Protein AF-A0A916KNP4-F1 (afdb_monomer)

Organism: Geobacillus stearothermophilus (NCBI:txid1422)

Sequence (130 aa):
MLIYKNTSLKFKTLIHEYAHAQLHHKDSDMQNLPRGHKEAQAEAVAFIVSKYYGLDTEPYSAGYIATWAKDIQLAKQAMKEIQHVAQGIIQEIDELMKERIKELRQIHESSKDQDKNNKNEKDKEMQLQR

Radius of gyration: 24.16 Å; Cα contacts (8 Å, |Δi|>4): 75; chains: 1; bounding box: 47×32×82 Å

Foldseek 3Di:
DVVLLVVLVVQLVVQLVVQLCVQQPPPHPCVPPDPLLSSLLSNLLSVLLCVVVVSDDDDDDCSSLVVCVVPPVVSVVSVVSSVVSSVVVNVVVVVVVVVVVVVVVVVVVVVVVVVVVVVVVVVVVVVVVD

Secondary structure (DSSP, 8-state):
-HHHHHHHHHHHHHHHHHHHHHHSSTT-TTTTS-HHHHHHHHHHHHHHHHHHTT---S---THHHHHHTT-HHHHHHHHHHHHHHHHHHHHHHHHHHHHHHHHHHHHHHHHHHHHHHHHHHHHHHHHHT-

Structure (mmCIF, N/CA/C/O backbone):
data_AF-A0A916KNP4-F1
#
_entry.id   AF-A0A916KNP4-F1
#
loop_
_atom_site.group_PDB
_atom_site.id
_atom_site.type_symbol
_atom_site.label_atom_id
_atom_site.label_alt_id
_atom_site.label_comp_id
_atom_site.label_asym_id
_atom_site.label_entity_id
_atom_site.label_seq_id
_atom_site.pdbx_PDB_ins_code
_atom_site.Cartn_x
_atom_site.Cartn_y
_atom_site.Cartn_z
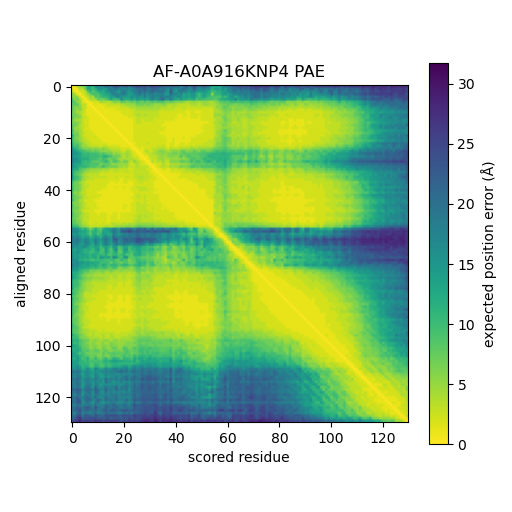_atom_site.occupancy
_atom_site.B_iso_or_equiv
_atom_site.auth_seq_id
_atom_site.auth_comp_id
_atom_site.auth_asym_id
_atom_site.auth_atom_id
_atom_site.pdbx_PDB_model_num
ATOM 1 N N . MET A 1 1 ? -11.068 21.448 9.047 1.00 53.12 1 MET A N 1
ATOM 2 C CA . MET A 1 1 ? -10.627 21.163 7.659 1.00 53.12 1 MET A CA 1
ATOM 3 C C . MET A 1 1 ? -9.107 21.029 7.503 1.00 53.12 1 MET A C 1
ATOM 5 O O . MET A 1 1 ? -8.687 20.095 6.838 1.00 53.12 1 MET A O 1
ATOM 9 N N . LEU A 1 2 ? -8.273 21.882 8.120 1.00 55.06 2 LEU A N 1
ATOM 10 C CA . LEU A 1 2 ? -6.800 21.807 7.989 1.00 55.06 2 LEU A CA 1
ATOM 11 C C . LEU A 1 2 ? -6.161 20.535 8.586 1.00 55.06 2 LEU A C 1
ATOM 13 O O . LEU A 1 2 ? -5.229 19.995 8.000 1.00 55.06 2 LEU A O 1
ATOM 17 N N . ILE A 1 3 ? -6.691 20.021 9.703 1.00 60.88 3 ILE A N 1
ATOM 18 C CA . ILE A 1 3 ? -6.182 18.794 10.350 1.00 60.88 3 ILE A CA 1
ATOM 19 C C . ILE A 1 3 ? -6.341 17.575 9.427 1.00 60.88 3 ILE A C 1
ATOM 21 O O . ILE A 1 3 ? -5.403 16.804 9.265 1.00 60.88 3 ILE A O 1
ATOM 25 N N . TYR A 1 4 ? -7.493 17.445 8.758 1.00 59.38 4 TYR A N 1
ATOM 26 C CA . TYR A 1 4 ? -7.790 16.309 7.875 1.00 59.38 4 TYR A CA 1
ATOM 27 C C . TYR A 1 4 ? -6.848 16.260 6.664 1.00 59.38 4 TYR A C 1
ATOM 29 O O . TYR A 1 4 ? -6.301 15.207 6.360 1.00 59.38 4 TYR A O 1
ATOM 37 N N . LYS A 1 5 ? -6.560 17.417 6.044 1.00 63.41 5 LYS A N 1
ATOM 38 C CA . LYS A 1 5 ? -5.591 17.512 4.937 1.00 63.41 5 LYS A CA 1
ATOM 39 C C . LYS A 1 5 ? -4.179 17.079 5.348 1.00 63.41 5 LYS A C 1
ATOM 41 O O . LYS A 1 5 ? -3.486 16.433 4.569 1.00 63.41 5 LYS A O 1
ATOM 46 N N . ASN A 1 6 ? -3.749 17.414 6.567 1.00 73.25 6 ASN A N 1
ATOM 47 C CA . ASN A 1 6 ? -2.430 17.021 7.066 1.00 73.25 6 ASN A CA 1
ATOM 48 C C . ASN A 1 6 ? -2.351 15.513 7.361 1.00 73.25 6 ASN A C 1
ATOM 50 O O . ASN A 1 6 ? -1.337 14.886 7.062 1.00 73.25 6 ASN A O 1
ATOM 54 N N . THR A 1 7 ? -3.422 14.927 7.902 1.00 81.06 7 THR A N 1
ATOM 55 C CA . THR A 1 7 ? -3.502 13.483 8.161 1.00 81.06 7 THR A CA 1
ATOM 56 C C . THR A 1 7 ? -3.521 12.672 6.868 1.00 81.06 7 THR A C 1
ATOM 58 O O . THR A 1 7 ? -2.757 11.718 6.759 1.00 81.06 7 THR A O 1
ATOM 61 N N . SER A 1 8 ? -4.312 13.078 5.869 1.00 82.94 8 SER A N 1
ATOM 62 C CA . SER A 1 8 ? -4.337 12.424 4.553 1.00 82.94 8 SER A CA 1
ATOM 63 C C . SER A 1 8 ? -2.962 12.418 3.888 1.00 82.94 8 SER A C 1
ATOM 65 O O . SER A 1 8 ? -2.530 11.389 3.375 1.00 82.94 8 SER A O 1
ATOM 67 N N . LEU A 1 9 ? -2.234 13.540 3.957 1.00 84.50 9 LEU A N 1
ATOM 68 C CA . LEU A 1 9 ? -0.883 13.627 3.404 1.00 84.50 9 LEU A CA 1
ATOM 69 C C . LEU A 1 9 ? 0.087 12.678 4.120 1.00 84.50 9 LEU A C 1
ATOM 71 O O . LEU A 1 9 ? 0.810 11.937 3.465 1.00 84.50 9 LEU A O 1
ATOM 75 N N . LYS A 1 10 ? 0.069 12.659 5.459 1.00 90.00 10 LYS A N 1
ATOM 76 C CA . LYS A 1 10 ? 0.904 11.750 6.261 1.00 90.00 10 LYS A CA 1
ATOM 77 C C . LYS A 1 10 ? 0.607 10.283 5.967 1.00 90.00 10 LYS A C 1
ATOM 79 O O . LYS A 1 10 ? 1.539 9.496 5.843 1.00 90.00 10 LYS A O 1
ATOM 84 N N . PHE A 1 11 ? -0.670 9.927 5.840 1.00 91.44 11 PHE A N 1
ATOM 85 C CA . PHE A 1 11 ? -1.083 8.572 5.490 1.00 91.44 11 PHE A CA 1
ATOM 86 C C . PHE A 1 11 ? -0.580 8.190 4.097 1.00 91.44 11 PHE A C 1
ATOM 88 O O . PHE A 1 11 ? 0.079 7.165 3.954 1.00 91.44 11 PHE A O 1
ATOM 95 N N . LYS A 1 12 ? -0.796 9.049 3.091 1.00 90.12 12 LYS A N 1
ATOM 96 C CA . LYS A 1 12 ? -0.295 8.827 1.728 1.00 90.12 12 LYS A CA 1
ATOM 97 C C . LYS A 1 12 ? 1.224 8.633 1.713 1.00 90.12 12 LYS A C 1
ATOM 99 O O . LYS A 1 12 ? 1.693 7.688 1.089 1.00 90.12 12 LYS A O 1
ATOM 104 N N . THR A 1 13 ? 1.985 9.477 2.416 1.00 93.00 13 THR A N 1
ATOM 105 C CA . THR A 1 13 ? 3.447 9.333 2.524 1.00 93.00 13 THR A CA 1
ATOM 106 C C . THR A 1 13 ? 3.837 8.009 3.176 1.00 93.00 13 THR A C 1
ATOM 108 O O . THR A 1 13 ? 4.691 7.308 2.651 1.00 93.00 13 THR A O 1
ATOM 111 N N . LEU A 1 14 ? 3.194 7.623 4.280 1.00 95.69 14 LEU A N 1
ATOM 112 C CA . LEU A 1 14 ? 3.508 6.364 4.956 1.00 95.69 14 LEU A CA 1
ATOM 113 C C . LEU A 1 14 ? 3.241 5.152 4.056 1.00 95.69 14 LEU A C 1
ATOM 115 O O . LEU A 1 14 ? 4.089 4.268 3.956 1.00 95.69 14 LEU A O 1
ATOM 119 N N . ILE A 1 15 ? 2.096 5.125 3.369 1.00 96.25 15 ILE A N 1
ATOM 120 C CA . ILE A 1 15 ? 1.782 4.034 2.442 1.00 96.25 15 ILE A CA 1
ATOM 121 C C . ILE A 1 15 ? 2.721 4.046 1.232 1.00 96.25 15 ILE A C 1
ATOM 123 O O . ILE A 1 15 ? 3.064 2.978 0.742 1.00 96.25 15 ILE A O 1
ATOM 127 N N . HIS A 1 16 ? 3.179 5.210 0.766 1.00 94.50 16 HIS A N 1
ATOM 128 C CA . HIS A 1 16 ? 4.162 5.301 -0.317 1.00 94.50 16 HIS A CA 1
ATOM 129 C C . HIS A 1 16 ? 5.490 4.630 0.063 1.00 94.50 16 HIS A C 1
ATOM 131 O O . HIS A 1 16 ? 5.975 3.769 -0.668 1.00 94.50 16 HIS A O 1
ATOM 137 N N . GLU A 1 17 ? 6.043 4.949 1.235 1.00 96.75 17 GLU A N 1
ATOM 138 C CA . GLU A 1 17 ? 7.281 4.313 1.707 1.00 9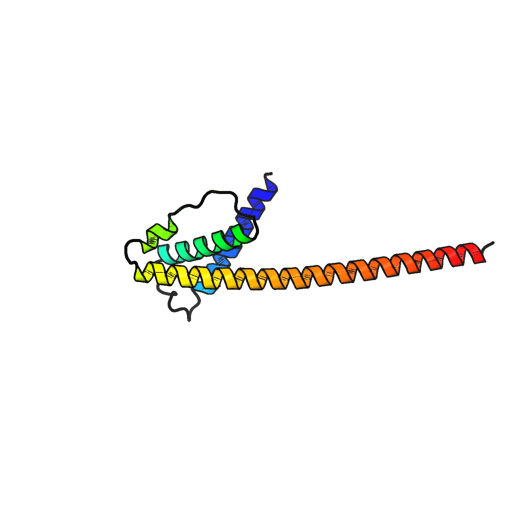6.75 17 GLU A CA 1
ATOM 139 C C . GLU A 1 17 ? 7.091 2.816 1.979 1.00 96.75 17 GLU A C 1
ATOM 141 O O . GLU A 1 17 ? 7.968 2.001 1.688 1.00 96.75 17 GLU A O 1
ATOM 146 N N . TYR A 1 18 ? 5.920 2.425 2.489 1.00 97.12 18 TYR A N 1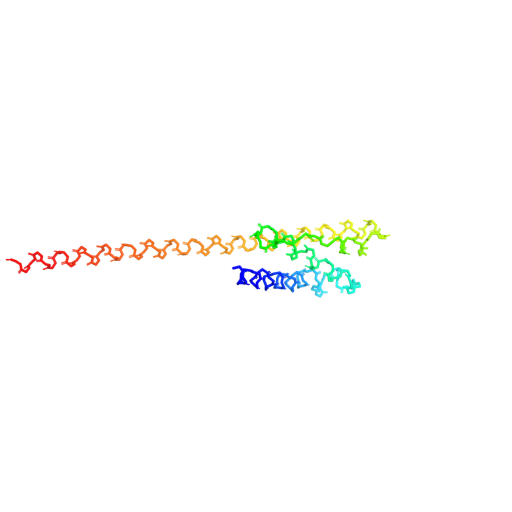
ATOM 147 C CA . TYR A 1 18 ? 5.613 1.014 2.689 1.00 97.12 18 TYR A CA 1
ATOM 148 C C . TYR A 1 18 ? 5.470 0.262 1.358 1.00 97.12 18 TYR A C 1
ATOM 150 O O . TYR A 1 18 ? 5.990 -0.842 1.211 1.00 97.12 18 TYR A O 1
ATOM 158 N N . ALA A 1 19 ? 4.857 0.880 0.349 1.00 95.19 19 ALA A N 1
ATOM 159 C CA . ALA A 1 19 ? 4.778 0.328 -0.996 1.00 95.19 19 ALA A CA 1
ATOM 160 C C . ALA A 1 19 ? 6.171 0.136 -1.611 1.00 95.19 19 ALA A C 1
ATOM 162 O O . ALA A 1 19 ? 6.410 -0.901 -2.223 1.00 95.19 19 ALA A O 1
ATOM 163 N N . HIS A 1 20 ? 7.112 1.066 -1.398 1.00 95.12 20 HIS A N 1
ATOM 164 C CA . HIS A 1 20 ? 8.511 0.875 -1.804 1.00 95.12 20 HIS A CA 1
ATOM 165 C C . HIS A 1 20 ? 9.133 -0.364 -1.159 1.00 95.12 20 HIS A C 1
ATOM 167 O O . HIS A 1 20 ? 9.794 -1.142 -1.847 1.00 95.12 20 HIS A O 1
ATOM 173 N N . ALA A 1 21 ? 8.899 -0.580 0.137 1.00 94.69 21 ALA A N 1
ATOM 174 C CA . ALA A 1 21 ? 9.396 -1.764 0.833 1.00 94.69 21 ALA A CA 1
ATOM 175 C C . ALA A 1 21 ? 8.796 -3.065 0.266 1.00 94.69 21 ALA A C 1
ATOM 177 O O . ALA A 1 21 ? 9.531 -4.030 0.059 1.00 94.69 21 ALA A O 1
ATOM 178 N N . GLN A 1 22 ? 7.496 -3.072 -0.042 1.00 94.31 22 GLN A N 1
ATOM 179 C CA . GLN A 1 22 ? 6.796 -4.245 -0.579 1.00 94.31 22 GLN A CA 1
ATOM 180 C C . GLN A 1 22 ? 7.144 -4.530 -2.051 1.00 94.31 22 GLN A C 1
ATOM 182 O O . GLN A 1 22 ? 7.250 -5.687 -2.440 1.00 94.31 22 GLN A O 1
ATOM 187 N N . LEU A 1 23 ? 7.333 -3.500 -2.881 1.00 92.56 23 LEU A N 1
ATOM 188 C CA . LEU A 1 23 ? 7.591 -3.651 -4.319 1.00 92.56 23 LEU A CA 1
ATOM 189 C C . LEU A 1 23 ? 9.074 -3.812 -4.657 1.00 92.56 23 LEU A C 1
ATOM 191 O O . LEU A 1 23 ? 9.406 -4.457 -5.647 1.00 92.56 23 LEU A O 1
ATOM 195 N N . HIS A 1 24 ? 9.980 -3.203 -3.890 1.00 91.94 24 HIS A N 1
ATOM 196 C CA . HIS A 1 24 ? 11.386 -3.032 -4.282 1.00 91.94 24 HIS A CA 1
ATOM 197 C C . HIS A 1 24 ? 12.380 -3.556 -3.240 1.00 91.94 24 HIS A C 1
ATOM 199 O O . HIS A 1 24 ? 13.514 -3.070 -3.158 1.00 91.94 24 HIS A O 1
ATOM 205 N N . HIS A 1 25 ? 11.979 -4.565 -2.462 1.00 88.00 25 HIS A N 1
ATOM 206 C CA . HIS A 1 25 ? 12.901 -5.320 -1.614 1.00 88.00 25 HIS A CA 1
ATOM 207 C C . HIS A 1 25 ? 14.003 -6.008 -2.444 1.00 88.00 25 HIS A C 1
ATOM 209 O O . HIS A 1 25 ? 13.925 -6.110 -3.668 1.00 88.00 25 HIS A O 1
ATOM 215 N N . LYS A 1 26 ? 15.062 -6.472 -1.770 1.00 83.38 26 LYS A N 1
ATOM 216 C CA . LYS A 1 26 ? 16.274 -7.014 -2.418 1.00 83.38 26 LYS A CA 1
ATOM 217 C C . LYS A 1 26 ? 16.011 -8.205 -3.342 1.00 83.38 26 LYS A C 1
ATOM 219 O O . LYS A 1 26 ? 16.697 -8.350 -4.340 1.00 83.38 26 LYS A O 1
ATOM 224 N N . ASP A 1 27 ? 15.024 -9.021 -3.002 1.00 82.88 27 ASP A N 1
ATOM 225 C CA . ASP A 1 27 ? 14.658 -10.217 -3.769 1.00 82.88 27 ASP A CA 1
ATOM 226 C C . ASP A 1 27 ? 13.537 -9.954 -4.788 1.00 82.88 27 A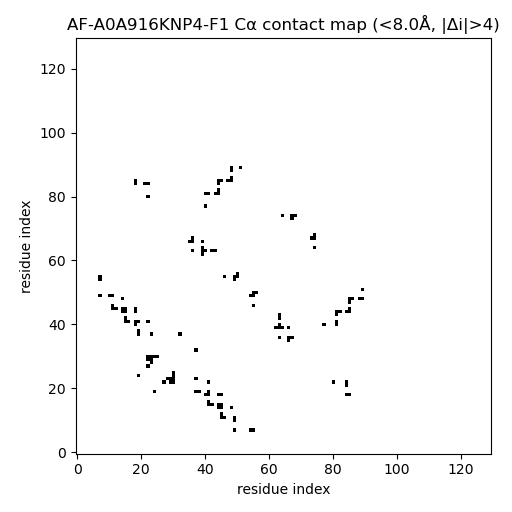SP A C 1
ATOM 228 O O . ASP A 1 27 ? 13.011 -10.890 -5.380 1.00 82.88 27 ASP A O 1
ATOM 232 N N . SER A 1 28 ? 13.127 -8.694 -4.965 1.00 80.12 28 SER A N 1
ATOM 233 C CA . SER A 1 28 ? 12.098 -8.334 -5.936 1.00 80.12 28 SER A CA 1
ATOM 234 C C . SER A 1 28 ? 12.690 -8.262 -7.338 1.00 80.12 28 SER A C 1
ATOM 236 O O . SER A 1 28 ? 13.667 -7.545 -7.577 1.00 80.12 28 SER A O 1
ATOM 238 N N . ASP A 1 29 ? 12.009 -8.881 -8.301 1.00 77.50 29 ASP A N 1
ATOM 239 C CA . ASP A 1 29 ? 12.298 -8.736 -9.734 1.00 77.50 29 ASP A CA 1
ATOM 240 C C . ASP A 1 29 ? 12.248 -7.262 -10.201 1.00 77.50 29 ASP A C 1
ATOM 242 O O . ASP A 1 29 ? 12.797 -6.896 -11.240 1.00 77.50 29 ASP A O 1
ATOM 246 N N . MET A 1 30 ? 11.632 -6.382 -9.405 1.00 72.25 30 MET A N 1
ATOM 247 C CA . MET A 1 30 ? 11.468 -4.952 -9.676 1.00 72.25 30 MET A CA 1
ATOM 248 C C . MET A 1 30 ? 12.531 -4.079 -8.999 1.00 72.25 30 MET A C 1
ATOM 250 O O . MET A 1 30 ? 12.480 -2.847 -9.092 1.00 72.25 30 MET A O 1
ATOM 254 N N . GLN A 1 31 ? 13.515 -4.670 -8.315 1.00 78.75 31 GLN A N 1
ATOM 255 C CA . GLN A 1 31 ? 14.550 -3.906 -7.618 1.00 78.75 31 GLN A CA 1
ATOM 256 C C . GLN A 1 31 ? 15.389 -3.047 -8.580 1.00 78.75 31 GLN A C 1
ATOM 258 O O . GLN A 1 31 ? 15.896 -2.003 -8.177 1.00 78.75 31 GLN A O 1
ATOM 263 N N . ASN A 1 32 ? 15.518 -3.421 -9.855 1.00 83.50 32 ASN A N 1
ATOM 264 C CA . ASN A 1 32 ? 16.393 -2.729 -10.812 1.00 83.50 32 ASN A CA 1
ATOM 265 C C . ASN A 1 32 ? 15.656 -1.810 -11.800 1.00 83.50 32 ASN A C 1
ATOM 267 O O . ASN A 1 32 ? 16.259 -1.323 -12.756 1.00 83.50 32 ASN A O 1
ATOM 271 N N . LEU A 1 33 ? 14.367 -1.532 -11.571 1.00 84.50 33 LEU A N 1
ATOM 272 C CA . LEU A 1 33 ? 13.622 -0.585 -12.400 1.00 84.50 33 LEU A CA 1
ATOM 273 C C . LEU A 1 33 ? 14.188 0.846 -12.292 1.00 84.50 33 LEU A C 1
ATOM 275 O O . LEU A 1 33 ? 14.700 1.235 -11.233 1.00 84.50 33 LEU A O 1
ATOM 279 N N . PRO A 1 34 ? 14.057 1.673 -13.350 1.00 88.25 34 PRO A N 1
ATOM 280 C CA . PRO A 1 34 ? 14.412 3.085 -13.280 1.00 88.25 34 PRO A CA 1
ATOM 281 C C . PRO A 1 34 ? 13.679 3.774 -12.131 1.00 88.25 34 PRO A C 1
ATOM 283 O O . PRO A 1 34 ? 12.502 3.504 -11.898 1.00 88.25 34 PRO A O 1
ATOM 286 N N . ARG A 1 35 ? 14.335 4.725 -11.454 1.00 88.00 35 ARG A N 1
ATOM 287 C CA . ARG A 1 35 ? 13.749 5.422 -10.296 1.00 88.00 35 ARG A CA 1
ATOM 288 C C . ARG A 1 35 ? 12.334 5.934 -10.573 1.00 88.00 35 ARG A C 1
ATOM 290 O O . ARG A 1 35 ? 11.441 5.660 -9.791 1.00 88.00 35 ARG A O 1
ATOM 297 N N . GLY A 1 36 ? 12.109 6.586 -11.715 1.00 86.69 36 GLY A N 1
ATOM 298 C CA . GLY A 1 36 ? 10.780 7.095 -12.074 1.00 86.69 36 GLY A CA 1
ATOM 299 C C . GLY A 1 36 ? 9.689 6.018 -12.140 1.00 86.69 36 GLY A C 1
ATOM 300 O O . GLY A 1 36 ? 8.547 6.308 -11.814 1.00 86.69 36 GLY A O 1
ATOM 301 N N . HIS A 1 37 ? 10.030 4.777 -12.507 1.00 87.19 37 HIS A N 1
ATOM 302 C CA . HIS A 1 37 ? 9.087 3.654 -12.480 1.00 87.19 37 HIS A CA 1
ATOM 303 C C . HIS A 1 37 ? 8.757 3.252 -11.045 1.00 87.19 37 HIS A C 1
ATOM 305 O O . HIS A 1 37 ? 7.587 3.093 -10.724 1.00 87.19 37 HIS A O 1
ATOM 311 N N . LYS A 1 38 ? 9.766 3.165 -10.176 1.00 90.62 38 LYS A N 1
ATOM 312 C CA . LYS A 1 38 ? 9.564 2.831 -8.762 1.00 90.62 38 LYS A CA 1
ATOM 313 C C . LYS A 1 38 ? 8.676 3.846 -8.047 1.00 90.62 38 LYS A C 1
ATOM 315 O O . LYS A 1 38 ? 7.679 3.475 -7.439 1.00 90.62 38 LYS A O 1
ATOM 320 N N . GLU A 1 39 ? 8.991 5.136 -8.191 1.00 90.88 39 GLU A N 1
ATOM 321 C CA . GLU A 1 39 ? 8.186 6.220 -7.605 1.00 90.88 39 GLU A CA 1
ATOM 322 C C . GLU A 1 39 ? 6.741 6.175 -8.132 1.00 90.88 39 GLU A C 1
ATOM 324 O O . GLU A 1 39 ? 5.793 6.319 -7.365 1.00 90.88 39 GLU A O 1
ATOM 329 N N . ALA A 1 40 ? 6.567 5.900 -9.431 1.00 90.31 40 ALA A N 1
ATOM 330 C CA . ALA A 1 40 ? 5.259 5.765 -10.065 1.00 90.31 40 ALA A CA 1
ATOM 331 C C . ALA A 1 40 ? 4.445 4.575 -9.519 1.00 90.31 40 ALA A C 1
ATOM 333 O O . ALA A 1 40 ? 3.243 4.722 -9.301 1.00 90.31 40 ALA A O 1
ATOM 334 N N . GLN A 1 41 ? 5.064 3.413 -9.270 1.00 91.56 41 GLN A N 1
ATOM 335 C CA . GLN A 1 41 ? 4.369 2.270 -8.660 1.00 91.56 41 GLN A CA 1
ATOM 336 C C . GLN A 1 41 ? 3.992 2.566 -7.206 1.00 91.56 41 GLN A C 1
ATOM 338 O O . GLN A 1 41 ? 2.834 2.382 -6.829 1.00 91.56 41 GLN A O 1
ATOM 343 N N . ALA A 1 42 ? 4.933 3.075 -6.407 1.00 92.94 42 ALA A N 1
ATOM 344 C CA . ALA A 1 42 ? 4.693 3.404 -5.005 1.00 92.94 42 ALA A CA 1
ATOM 345 C C . ALA A 1 42 ? 3.613 4.486 -4.837 1.00 92.94 42 ALA A C 1
ATOM 347 O O . ALA A 1 42 ? 2.727 4.366 -3.988 1.00 92.94 42 ALA A O 1
ATOM 348 N N . GLU A 1 43 ? 3.619 5.524 -5.680 1.00 91.56 43 GLU A N 1
ATOM 349 C CA . GLU A 1 43 ? 2.574 6.549 -5.676 1.00 91.56 43 GLU A CA 1
ATOM 350 C C . GLU A 1 43 ? 1.206 5.990 -6.093 1.00 91.56 43 GLU A C 1
ATO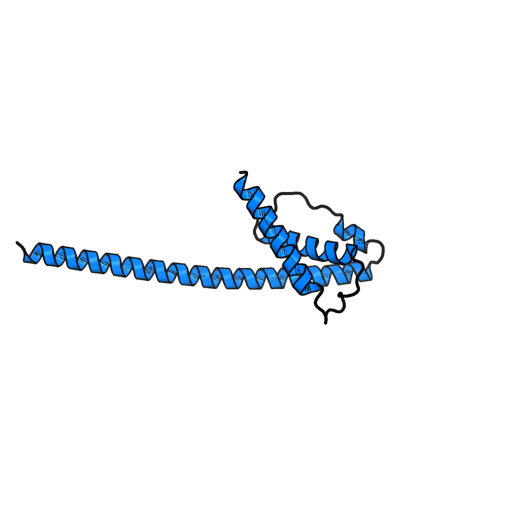M 352 O O . GLU A 1 43 ? 0.197 6.325 -5.466 1.00 91.56 43 GLU A O 1
ATOM 357 N N . ALA A 1 44 ? 1.156 5.099 -7.088 1.00 91.62 44 ALA A N 1
ATOM 358 C CA . ALA A 1 44 ? -0.086 4.455 -7.506 1.00 91.62 44 ALA A CA 1
ATOM 359 C C . ALA A 1 44 ? -0.683 3.566 -6.400 1.00 91.62 44 ALA A C 1
ATOM 361 O O . ALA A 1 44 ? -1.890 3.620 -6.157 1.00 91.62 44 ALA A O 1
ATOM 362 N N . VAL A 1 45 ? 0.148 2.795 -5.690 1.00 94.00 45 VAL A N 1
ATOM 363 C CA . VAL A 1 45 ? -0.289 2.008 -4.525 1.00 94.00 45 VAL A CA 1
ATOM 364 C C . VAL A 1 45 ? -0.831 2.930 -3.430 1.00 94.00 45 VAL A C 1
ATOM 366 O O . VAL A 1 45 ? -1.958 2.738 -2.972 1.00 94.00 45 VAL A O 1
ATOM 369 N N . ALA A 1 46 ? -0.083 3.973 -3.056 1.00 92.88 46 ALA A N 1
ATOM 370 C CA . ALA A 1 46 ? -0.504 4.926 -2.030 1.00 92.88 46 ALA A CA 1
ATOM 371 C C . ALA A 1 46 ? -1.836 5.607 -2.367 1.00 92.88 46 ALA A C 1
ATOM 373 O O . ALA A 1 46 ? -2.678 5.781 -1.483 1.00 92.88 46 ALA A O 1
ATOM 374 N N . PHE A 1 47 ? -2.056 5.942 -3.639 1.00 90.00 47 PHE A N 1
ATOM 375 C CA . PHE A 1 47 ? -3.325 6.474 -4.126 1.00 90.00 47 PHE A CA 1
ATOM 376 C C . PHE A 1 47 ? -4.477 5.478 -3.940 1.00 90.00 47 PHE A C 1
ATOM 378 O O . PHE A 1 47 ? -5.500 5.830 -3.355 1.00 90.00 47 PHE A O 1
ATOM 385 N N . ILE A 1 48 ? -4.323 4.232 -4.403 1.00 92.12 48 ILE A N 1
ATOM 386 C CA . ILE A 1 48 ? -5.384 3.214 -4.330 1.00 92.12 48 ILE A CA 1
ATOM 387 C C . ILE A 1 48 ? -5.785 2.954 -2.875 1.00 92.12 48 ILE A C 1
ATOM 389 O O . ILE A 1 48 ? -6.974 2.979 -2.555 1.00 92.12 48 ILE A O 1
ATOM 393 N N . VAL A 1 49 ? -4.804 2.766 -1.990 1.00 94.38 49 VAL A N 1
ATOM 394 C CA . VAL A 1 49 ? -5.039 2.508 -0.563 1.00 94.38 49 VAL A CA 1
ATOM 395 C C . VAL A 1 49 ? -5.690 3.722 0.111 1.00 94.38 49 VAL A C 1
ATOM 397 O O . VAL A 1 49 ? -6.695 3.580 0.804 1.00 94.38 49 VAL A O 1
ATOM 400 N N . SER A 1 50 ? -5.184 4.936 -0.134 1.00 91.19 50 SER A N 1
ATOM 401 C CA . SER A 1 50 ? -5.774 6.165 0.429 1.00 91.19 50 SER A CA 1
ATOM 402 C C . SER A 1 50 ? -7.211 6.377 -0.045 1.00 91.19 50 SER A C 1
ATOM 404 O O . SER A 1 50 ? -8.071 6.784 0.736 1.00 91.19 50 SER A O 1
ATOM 406 N N . LYS A 1 51 ? -7.492 6.068 -1.314 1.00 89.56 51 LYS A N 1
ATOM 407 C CA . LYS A 1 51 ? -8.831 6.163 -1.895 1.00 89.56 51 LYS A CA 1
ATOM 408 C C . LYS A 1 51 ? -9.790 5.129 -1.313 1.00 89.56 51 LYS A C 1
ATOM 410 O O . LYS A 1 51 ? -10.933 5.482 -1.040 1.00 89.56 51 LYS A O 1
ATOM 415 N N . TYR A 1 52 ? -9.336 3.895 -1.087 1.00 92.94 52 TYR A N 1
ATOM 416 C CA . TYR A 1 52 ? -10.135 2.851 -0.437 1.00 92.94 52 TYR A CA 1
ATOM 417 C C . TYR A 1 52 ? -10.620 3.294 0.952 1.00 92.94 52 TYR A C 1
ATOM 419 O O . TYR A 1 52 ? -11.794 3.137 1.272 1.00 92.94 52 TYR A O 1
ATOM 427 N N . TYR A 1 53 ? -9.755 3.958 1.726 1.00 92.06 53 TYR A N 1
ATOM 428 C CA . TYR A 1 53 ? -10.098 4.491 3.050 1.00 92.06 53 TYR A CA 1
ATOM 429 C C . TYR A 1 53 ? -10.768 5.875 3.041 1.00 92.06 53 TYR A C 1
ATOM 431 O O . TYR A 1 53 ? -11.002 6.450 4.103 1.00 92.06 53 TYR A O 1
ATOM 439 N N . GLY A 1 54 ? -11.077 6.437 1.867 1.00 89.50 54 GLY A N 1
ATOM 440 C CA . GLY A 1 54 ? -11.715 7.753 1.755 1.00 89.50 54 GLY A CA 1
ATOM 441 C C . GLY A 1 54 ? -10.838 8.922 2.224 1.00 89.50 54 GLY A C 1
ATOM 442 O O . GLY A 1 54 ? -11.360 9.977 2.581 1.00 89.50 54 GLY A O 1
ATOM 443 N N . LEU A 1 55 ? -9.514 8.739 2.246 1.00 85.62 55 LEU A N 1
ATOM 444 C CA . LEU A 1 55 ? -8.546 9.740 2.702 1.00 85.62 55 LEU A CA 1
ATOM 445 C C . LEU A 1 55 ? -8.044 10.652 1.578 1.00 85.62 55 LEU A C 1
ATOM 447 O O . LEU A 1 55 ? -7.543 11.737 1.877 1.00 85.62 55 LEU A O 1
ATOM 451 N N . ASP A 1 56 ? -8.180 10.250 0.313 1.00 69.44 56 ASP A N 1
ATOM 452 C CA . ASP A 1 56 ? -7.780 11.074 -0.831 1.00 69.44 56 ASP A CA 1
ATOM 453 C C . ASP A 1 56 ? -8.967 11.844 -1.436 1.00 69.44 56 ASP A C 1
ATOM 455 O O . ASP A 1 56 ? -10.017 11.271 -1.733 1.00 69.44 56 ASP A O 1
ATOM 459 N N . THR A 1 57 ? -8.788 13.155 -1.619 1.00 56.88 57 THR A N 1
ATOM 460 C CA . THR A 1 57 ? -9.795 14.084 -2.159 1.00 56.88 57 THR A CA 1
ATOM 461 C C . THR A 1 57 ? -9.353 14.781 -3.444 1.00 56.88 57 THR A C 1
ATOM 463 O O . THR A 1 57 ? -10.138 15.555 -3.992 1.00 56.88 57 THR A O 1
ATOM 466 N N . GLU A 1 58 ? -8.120 14.569 -3.923 1.00 61.31 58 GLU A N 1
ATOM 467 C CA . GLU A 1 58 ? -7.640 15.233 -5.140 1.00 61.31 58 GLU A CA 1
ATOM 468 C C . GLU A 1 58 ? -7.755 14.342 -6.390 1.00 61.31 58 GLU A C 1
ATOM 470 O O . GLU A 1 58 ? -7.562 13.122 -6.331 1.00 61.31 58 GLU A O 1
ATOM 475 N N . PRO A 1 59 ? -8.110 14.928 -7.551 1.00 54.97 59 PRO A N 1
ATOM 476 C CA . PRO A 1 59 ? -8.197 14.194 -8.798 1.00 54.97 59 PRO A CA 1
ATOM 477 C C . PRO A 1 59 ? -6.800 13.755 -9.241 1.00 54.97 59 PRO A C 1
ATOM 479 O O . PRO A 1 59 ? -5.945 14.561 -9.590 1.00 54.97 59 PRO A O 1
ATOM 482 N N . TYR A 1 60 ? -6.620 12.441 -9.213 1.00 57.28 60 TYR A N 1
ATOM 483 C CA . TYR A 1 60 ? -5.738 11.633 -10.043 1.00 57.28 60 TYR A CA 1
ATOM 484 C C . TYR A 1 60 ? -4.804 12.394 -11.002 1.00 57.28 60 TYR A C 1
ATOM 486 O O . TYR A 1 60 ? -5.241 12.900 -12.039 1.00 57.28 60 TYR A O 1
ATOM 494 N N . SER A 1 61 ? -3.497 12.378 -10.726 1.00 52.62 61 SER A N 1
ATOM 495 C CA . SER A 1 61 ? -2.508 12.725 -11.744 1.00 52.62 61 SER A CA 1
ATOM 496 C C . SER A 1 61 ? -2.221 11.462 -12.567 1.00 52.62 61 SER A C 1
ATOM 498 O O . SER A 1 61 ? -1.693 10.468 -12.075 1.00 52.62 61 SER A O 1
ATOM 500 N N . ALA A 1 62 ? -2.574 11.471 -13.852 1.00 58.59 62 ALA A N 1
ATOM 501 C CA . ALA A 1 62 ? -2.277 10.376 -14.784 1.00 58.59 62 ALA A CA 1
ATOM 502 C C . ALA A 1 62 ? -0.764 10.192 -15.055 1.00 58.59 62 ALA A C 1
ATOM 504 O O . ALA A 1 62 ? -0.373 9.448 -15.958 1.00 58.59 62 ALA A O 1
ATOM 505 N N . GLY A 1 63 ? 0.094 10.881 -14.293 1.00 65.31 63 GLY A N 1
ATOM 506 C CA . GLY A 1 63 ? 1.534 10.949 -14.500 1.00 65.31 63 GLY A CA 1
ATOM 507 C C . GLY A 1 63 ? 2.219 9.593 -14.375 1.00 65.31 63 GLY A C 1
ATOM 508 O O . GLY A 1 63 ? 3.121 9.305 -15.154 1.00 65.31 63 GLY A O 1
ATOM 509 N N . TYR A 1 64 ? 1.748 8.720 -13.481 1.00 67.44 64 TYR A N 1
ATOM 510 C CA . TYR A 1 64 ? 2.362 7.405 -13.306 1.00 67.44 64 TYR A CA 1
ATOM 511 C C . TYR A 1 64 ? 2.053 6.442 -14.469 1.00 67.44 64 TYR A C 1
ATOM 513 O O . TYR A 1 64 ? 2.905 5.640 -14.832 1.00 67.44 64 TYR A O 1
ATOM 521 N N . ILE A 1 65 ? 0.878 6.539 -15.113 1.00 65.75 65 ILE A N 1
ATOM 522 C CA . ILE A 1 65 ? 0.549 5.727 -16.305 1.00 65.75 65 ILE A CA 1
ATOM 523 C C . ILE A 1 65 ? 1.445 6.129 -17.479 1.00 65.75 65 ILE A C 1
ATOM 525 O O . ILE A 1 65 ? 1.906 5.271 -18.237 1.00 65.75 65 ILE A O 1
ATOM 529 N N . ALA A 1 66 ? 1.730 7.428 -17.616 1.00 71.69 66 ALA A N 1
ATOM 530 C CA . ALA A 1 66 ? 2.619 7.934 -18.656 1.00 71.69 66 ALA A CA 1
ATOM 531 C C . ALA A 1 66 ? 4.037 7.340 -18.554 1.00 71.69 66 ALA A C 1
ATOM 533 O O . ALA A 1 66 ? 4.709 7.202 -19.577 1.00 71.69 66 ALA A O 1
ATOM 534 N N . THR A 1 67 ? 4.462 6.920 -17.356 1.00 71.44 67 THR A N 1
ATOM 535 C CA . THR A 1 67 ? 5.761 6.279 -17.112 1.00 71.44 67 THR A CA 1
ATOM 536 C C . THR A 1 67 ? 5.948 4.989 -17.910 1.00 71.44 67 THR A C 1
ATOM 538 O O . THR A 1 67 ? 7.048 4.741 -18.400 1.00 71.44 67 THR A O 1
ATOM 541 N N . TRP A 1 68 ? 4.881 4.207 -18.105 1.00 78.19 68 TRP A N 1
ATOM 542 C CA . TRP A 1 68 ? 4.925 2.925 -18.825 1.00 78.19 68 TRP A CA 1
ATOM 543 C C . TRP A 1 68 ? 4.260 2.966 -20.201 1.00 78.19 68 TRP A C 1
ATOM 545 O O . TRP A 1 68 ? 4.272 1.972 -20.917 1.00 78.19 68 TRP A O 1
ATOM 555 N N . ALA A 1 69 ? 3.707 4.108 -20.617 1.00 71.44 69 ALA A N 1
ATOM 556 C CA . ALA A 1 69 ? 2.901 4.216 -21.836 1.00 71.44 69 ALA A CA 1
ATOM 557 C C . ALA A 1 69 ? 3.631 3.807 -23.135 1.00 71.44 69 ALA A C 1
ATOM 559 O O . ALA A 1 69 ? 2.980 3.532 -24.140 1.00 71.44 69 ALA A O 1
ATOM 560 N N . LYS A 1 70 ? 4.971 3.761 -23.127 1.00 74.00 70 LYS A N 1
ATOM 561 C CA . LYS A 1 70 ? 5.796 3.348 -24.276 1.00 74.00 70 LYS A CA 1
ATOM 562 C C . LYS A 1 70 ? 5.984 1.831 -24.395 1.00 74.00 70 LYS A C 1
ATOM 564 O O . LYS A 1 70 ? 6.389 1.373 -25.458 1.00 74.00 70 LYS A O 1
ATOM 569 N N . ASP A 1 71 ? 5.686 1.068 -23.344 1.00 82.88 71 ASP A N 1
ATOM 570 C CA . ASP A 1 71 ? 5.786 -0.393 -23.322 1.00 82.88 71 ASP A CA 1
ATOM 571 C C . ASP A 1 71 ? 4.545 -0.996 -22.648 1.00 82.88 71 ASP A C 1
ATOM 573 O O . ASP A 1 71 ? 4.378 -0.982 -21.429 1.00 82.88 71 ASP A O 1
ATOM 577 N N . ILE A 1 72 ? 3.657 -1.554 -23.473 1.00 82.75 72 ILE A N 1
ATOM 578 C CA . ILE A 1 72 ? 2.383 -2.129 -23.026 1.00 82.75 72 ILE A CA 1
ATOM 579 C C . ILE A 1 72 ? 2.590 -3.338 -22.106 1.00 82.75 72 ILE A C 1
ATOM 581 O O . ILE A 1 72 ? 1.764 -3.564 -21.219 1.00 82.75 72 ILE A O 1
ATOM 585 N N . GLN A 1 73 ? 3.644 -4.134 -22.307 1.00 84.69 73 GLN A N 1
ATOM 586 C CA . GLN A 1 73 ? 3.884 -5.304 -21.461 1.00 84.69 73 GLN A CA 1
ATOM 587 C C . GLN A 1 73 ? 4.357 -4.867 -20.082 1.00 84.69 73 GLN A C 1
ATOM 589 O O . GLN A 1 73 ? 3.809 -5.320 -19.077 1.00 84.69 73 GLN A O 1
ATOM 594 N N . LEU A 1 74 ? 5.279 -3.905 -20.040 1.00 81.12 74 LEU A N 1
ATOM 595 C CA . LEU A 1 74 ? 5.719 -3.288 -18.795 1.00 81.12 74 LEU A CA 1
ATOM 596 C C . LEU A 1 74 ? 4.556 -2.616 -18.054 1.00 81.12 74 LEU A C 1
ATOM 598 O O . LEU A 1 74 ? 4.411 -2.800 -16.850 1.00 81.12 74 LEU A O 1
ATOM 602 N N . ALA A 1 75 ? 3.677 -1.906 -18.768 1.00 82.56 75 ALA A N 1
ATOM 603 C CA . ALA A 1 75 ? 2.495 -1.283 -18.175 1.00 82.56 75 ALA A CA 1
ATOM 604 C C . ALA A 1 75 ? 1.536 -2.315 -17.560 1.00 82.56 75 ALA A C 1
ATOM 606 O O . ALA A 1 75 ? 1.037 -2.117 -16.453 1.00 82.56 75 ALA A O 1
ATOM 607 N N . LYS A 1 76 ? 1.275 -3.427 -18.258 1.00 85.75 76 LYS A N 1
ATOM 608 C CA . LYS A 1 76 ? 0.425 -4.514 -17.744 1.00 85.75 76 LYS A CA 1
ATOM 609 C C . LYS A 1 76 ? 1.023 -5.166 -16.506 1.00 85.75 76 LYS A C 1
ATOM 611 O O . LYS A 1 76 ? 0.295 -5.412 -15.546 1.00 85.75 76 LYS A O 1
ATOM 616 N N . GLN A 1 77 ? 2.325 -5.426 -16.538 1.00 85.75 77 GLN A N 1
ATOM 617 C CA . GLN A 1 77 ? 3.043 -6.013 -15.419 1.00 85.75 77 GLN A CA 1
ATOM 618 C C . GLN A 1 77 ? 2.996 -5.080 -14.201 1.00 85.75 77 GLN A C 1
ATOM 620 O O . GLN A 1 77 ? 2.487 -5.481 -13.155 1.00 85.75 77 GLN A O 1
ATOM 625 N N . ALA A 1 78 ? 3.361 -3.807 -14.379 1.00 84.94 78 ALA A N 1
ATOM 626 C CA . ALA A 1 78 ? 3.298 -2.797 -13.327 1.00 84.94 78 ALA A CA 1
ATOM 627 C C . ALA A 1 78 ? 1.888 -2.671 -12.728 1.00 84.94 78 ALA A C 1
ATOM 629 O O . ALA A 1 78 ? 1.738 -2.623 -11.510 1.00 84.94 78 ALA A O 1
ATOM 630 N N . MET A 1 79 ? 0.835 -2.673 -13.558 1.00 89.00 79 MET A N 1
ATOM 631 C CA . MET A 1 79 ? -0.550 -2.623 -13.073 1.00 89.00 79 MET A CA 1
ATOM 632 C C . MET A 1 79 ? -0.919 -3.831 -12.209 1.00 89.00 79 MET A C 1
ATOM 634 O O . MET A 1 79 ? -1.549 -3.652 -11.167 1.00 89.00 79 MET A O 1
ATOM 638 N N . LYS A 1 80 ? -0.528 -5.045 -12.612 1.00 91.12 80 LYS A N 1
ATOM 639 C CA . LYS A 1 80 ? -0.801 -6.264 -11.840 1.00 91.12 80 LYS A CA 1
ATOM 640 C C . LYS A 1 80 ? -0.118 -6.220 -10.470 1.00 91.12 80 LYS A C 1
ATOM 642 O O . LYS A 1 80 ? -0.724 -6.590 -9.468 1.00 91.12 80 LYS A O 1
ATOM 647 N N . GLU A 1 81 ? 1.119 -5.743 -10.428 1.00 90.00 81 GLU A N 1
ATOM 648 C CA . GLU A 1 81 ? 1.915 -5.619 -9.202 1.00 90.00 81 GLU A CA 1
ATOM 649 C C . GLU A 1 81 ? 1.334 -4.562 -8.262 1.00 90.00 81 GLU A C 1
ATOM 651 O O . GLU A 1 81 ? 1.103 -4.840 -7.087 1.00 90.00 81 GLU A O 1
ATOM 656 N N . ILE A 1 82 ? 1.005 -3.381 -8.798 1.00 92.06 82 ILE A N 1
ATOM 657 C CA . ILE A 1 82 ? 0.342 -2.302 -8.057 1.00 92.06 82 ILE A CA 1
ATOM 658 C C . ILE A 1 82 ? -0.964 -2.807 -7.436 1.00 92.06 82 ILE A C 1
ATOM 660 O O . ILE A 1 82 ? -1.215 -2.567 -6.257 1.00 92.06 82 ILE A O 1
ATOM 664 N N . GLN A 1 83 ? -1.793 -3.517 -8.209 1.00 94.31 83 GLN A N 1
ATOM 665 C CA . GLN A 1 83 ? -3.050 -4.080 -7.711 1.00 94.31 83 GLN A CA 1
ATOM 666 C C . GLN A 1 83 ? -2.819 -5.096 -6.594 1.00 94.31 83 GLN A C 1
ATOM 668 O O . GLN A 1 83 ? -3.497 -5.035 -5.571 1.00 94.31 83 GLN A O 1
ATOM 673 N N . HIS A 1 84 ? -1.861 -6.005 -6.779 1.00 95.75 84 HIS A N 1
ATOM 674 C CA . HIS A 1 84 ? -1.547 -7.035 -5.797 1.00 95.75 84 HIS A CA 1
ATOM 675 C C . HIS A 1 84 ? -1.069 -6.431 -4.472 1.00 95.75 84 HIS A C 1
ATOM 677 O O . HIS A 1 84 ? -1.623 -6.745 -3.419 1.00 95.75 84 HIS A O 1
ATOM 683 N N . VAL A 1 85 ? -0.098 -5.516 -4.524 1.00 96.25 85 VAL A N 1
ATOM 684 C CA . VAL A 1 85 ? 0.444 -4.872 -3.322 1.00 96.25 85 VAL A CA 1
ATOM 685 C C . VAL A 1 85 ? -0.607 -3.999 -2.645 1.00 96.25 85 VAL A C 1
ATOM 687 O O . VAL A 1 85 ? -0.776 -4.090 -1.433 1.00 96.25 85 VAL A O 1
ATOM 690 N N . ALA A 1 86 ? -1.372 -3.203 -3.399 1.00 96.62 86 ALA A N 1
ATOM 691 C CA . ALA A 1 86 ? -2.439 -2.394 -2.813 1.00 96.62 86 ALA A CA 1
ATOM 692 C C . ALA A 1 86 ? -3.492 -3.261 -2.105 1.00 96.62 86 ALA A C 1
ATOM 694 O O . ALA A 1 86 ? -3.918 -2.922 -1.002 1.00 96.62 86 ALA A O 1
ATOM 695 N N . GLN A 1 87 ? -3.884 -4.390 -2.706 1.00 98.06 87 GLN A N 1
ATOM 696 C CA . GLN A 1 87 ? -4.835 -5.313 -2.092 1.00 98.06 87 GLN A CA 1
ATOM 697 C C . GLN A 1 87 ? -4.278 -5.958 -0.818 1.00 98.06 87 GLN A C 1
ATOM 699 O O . GLN A 1 87 ? -5.010 -6.037 0.166 1.00 98.06 87 GLN A O 1
ATOM 704 N N . GLY A 1 88 ? -3.004 -6.364 -0.810 1.00 98.00 88 GLY A N 1
ATOM 705 C CA . GLY A 1 88 ? -2.344 -6.895 0.387 1.00 98.00 88 GLY A CA 1
ATOM 706 C C . GLY A 1 88 ? -2.320 -5.880 1.530 1.00 98.00 8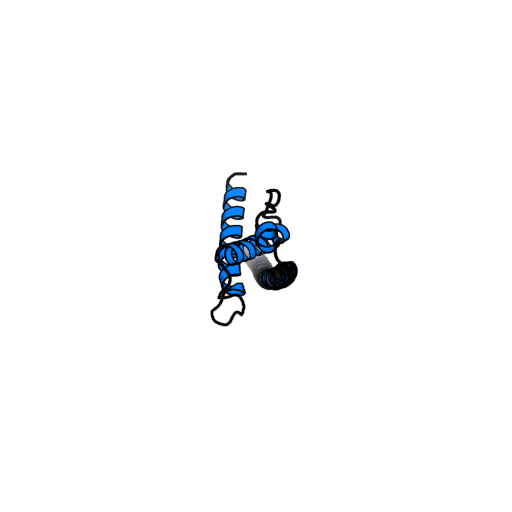8 GLY A C 1
ATOM 707 O O . GLY A 1 88 ? -2.808 -6.167 2.618 1.00 98.00 88 GLY A O 1
ATOM 708 N N . ILE A 1 89 ? -1.877 -4.649 1.254 1.00 97.81 89 ILE A N 1
ATOM 709 C CA . ILE A 1 89 ? -1.842 -3.565 2.250 1.00 97.81 89 ILE A CA 1
ATOM 710 C C . ILE A 1 89 ? -3.244 -3.274 2.808 1.00 97.81 89 ILE A C 1
ATOM 712 O O . ILE A 1 89 ? -3.406 -3.077 4.011 1.00 97.81 89 ILE A O 1
ATOM 716 N N . ILE A 1 90 ? -4.268 -3.243 1.948 1.00 97.94 90 ILE A N 1
ATOM 717 C CA . ILE A 1 90 ? -5.657 -3.052 2.384 1.00 97.94 90 ILE A CA 1
ATOM 718 C C . ILE A 1 90 ? -6.085 -4.178 3.327 1.00 97.94 90 ILE A C 1
ATOM 720 O O . ILE A 1 90 ? -6.574 -3.887 4.412 1.00 97.94 90 ILE A O 1
ATOM 724 N N . GLN A 1 91 ? -5.862 -5.437 2.948 1.00 98.06 91 GLN A N 1
ATOM 725 C CA . GLN A 1 91 ? -6.232 -6.595 3.766 1.00 98.06 91 GLN A CA 1
ATOM 726 C C . GLN A 1 91 ? -5.536 -6.587 5.130 1.00 98.06 91 GLN A C 1
ATOM 728 O O . GLN A 1 91 ? -6.184 -6.829 6.145 1.00 98.06 91 GLN A O 1
ATOM 733 N N . GLU A 1 92 ? -4.240 -6.276 5.165 1.00 97.00 92 GLU A N 1
ATOM 734 C CA . GLU A 1 92 ? -3.474 -6.181 6.410 1.00 97.00 92 GLU A CA 1
ATOM 735 C C . GLU A 1 92 ? -4.039 -5.102 7.340 1.00 97.00 92 GLU A C 1
ATOM 737 O O . GLU A 1 92 ? -4.281 -5.355 8.521 1.00 97.00 92 GLU A O 1
ATOM 742 N N . ILE A 1 93 ? -4.302 -3.905 6.811 1.00 96.19 93 ILE A N 1
ATOM 743 C CA . ILE A 1 93 ? -4.876 -2.808 7.596 1.00 96.19 93 ILE A CA 1
ATOM 744 C C . ILE A 1 93 ? -6.309 -3.152 8.049 1.00 96.19 93 ILE A C 1
ATOM 746 O O . ILE A 1 93 ? -6.651 -2.886 9.203 1.00 96.19 93 ILE A O 1
ATOM 750 N N . ASP A 1 94 ? -7.131 -3.767 7.193 1.00 96.88 94 ASP A N 1
ATOM 751 C CA . ASP A 1 94 ? -8.503 -4.180 7.517 1.00 96.88 94 ASP A CA 1
ATOM 752 C C . ASP A 1 94 ? -8.540 -5.211 8.660 1.00 96.88 94 ASP A C 1
ATOM 754 O O . ASP A 1 94 ? -9.328 -5.061 9.601 1.00 96.88 94 ASP A O 1
ATOM 758 N N . GLU A 1 95 ? -7.666 -6.222 8.641 1.00 96.31 95 GLU A N 1
ATOM 759 C CA . GLU A 1 95 ? -7.581 -7.198 9.736 1.00 96.31 95 GLU A CA 1
ATOM 760 C C . GLU A 1 95 ? -7.069 -6.551 11.034 1.00 96.31 95 GLU A C 1
ATOM 762 O O . GLU A 1 95 ? -7.680 -6.747 12.089 1.00 96.31 95 GLU A O 1
ATOM 767 N N . LEU A 1 96 ? -6.053 -5.678 10.972 1.00 94.12 96 LEU A N 1
ATOM 768 C CA . LEU A 1 96 ? -5.591 -4.918 12.145 1.00 94.12 96 LEU A CA 1
ATOM 769 C C . LEU A 1 96 ? -6.709 -4.054 12.750 1.00 94.12 96 LEU A C 1
ATOM 771 O O . LEU A 1 96 ? -6.871 -3.985 13.973 1.00 94.12 96 LEU A O 1
ATOM 775 N N . MET A 1 97 ? -7.515 -3.394 11.912 1.00 92.88 97 MET A N 1
ATOM 776 C CA . MET A 1 97 ? -8.652 -2.594 12.375 1.00 92.88 97 MET A CA 1
ATOM 777 C C . MET A 1 97 ? -9.731 -3.457 13.024 1.00 92.88 97 MET A C 1
ATOM 779 O O . MET A 1 97 ? -10.292 -3.074 14.052 1.00 92.88 97 MET A O 1
ATOM 783 N N . LYS A 1 98 ? -10.022 -4.629 12.461 1.00 94.31 98 LYS A N 1
ATOM 784 C CA . LYS A 1 98 ? -11.005 -5.570 13.003 1.00 94.31 98 LYS A CA 1
ATOM 785 C C . LYS A 1 98 ? -10.588 -6.106 14.372 1.00 94.31 98 LYS A C 1
ATOM 787 O O . LYS A 1 98 ? -11.422 -6.137 15.281 1.00 94.31 98 LYS A O 1
ATOM 792 N N . GLU A 1 99 ? -9.318 -6.471 14.545 1.00 91.69 99 GLU A N 1
ATOM 793 C CA . GLU A 1 99 ? -8.758 -6.875 15.840 1.00 91.69 99 GLU A CA 1
ATOM 794 C C . GLU A 1 99 ? -8.870 -5.744 16.866 1.00 91.69 99 GLU A C 1
ATOM 796 O O . GLU A 1 99 ? -9.452 -5.930 17.937 1.00 91.69 99 GLU A O 1
ATOM 801 N N . ARG A 1 100 ? -8.443 -4.530 16.498 1.00 93.19 100 ARG A N 1
ATOM 802 C CA . ARG A 1 100 ? -8.537 -3.345 17.362 1.00 93.19 100 ARG A CA 1
ATOM 803 C C . ARG A 1 100 ? -9.981 -3.023 17.762 1.00 93.19 100 ARG A C 1
ATOM 805 O O . ARG A 1 100 ? -10.250 -2.714 18.921 1.00 93.19 100 ARG A O 1
ATOM 812 N N . ILE A 1 101 ? -10.936 -3.108 16.834 1.00 92.62 101 ILE A N 1
ATOM 813 C CA . ILE A 1 101 ? -12.362 -2.886 17.125 1.00 92.62 101 ILE A CA 1
ATOM 814 C C . ILE A 1 101 ? -12.889 -3.939 18.106 1.00 92.62 101 ILE A C 1
ATOM 816 O O . ILE A 1 101 ? -13.681 -3.608 18.991 1.00 92.62 101 ILE A O 1
ATOM 820 N N . LYS A 1 102 ? -12.465 -5.200 17.969 1.00 92.81 102 LYS A N 1
ATOM 821 C CA . LYS A 1 102 ? -12.843 -6.275 18.891 1.00 92.81 102 LYS A CA 1
ATOM 822 C C . LYS A 1 102 ? -12.307 -6.013 20.300 1.00 92.81 102 LYS A C 1
ATOM 824 O O . LYS A 1 102 ? -13.081 -6.104 21.250 1.00 92.81 102 LYS A O 1
ATOM 829 N N . GLU A 1 103 ? -11.039 -5.625 20.429 1.00 91.69 103 GLU A N 1
ATOM 830 C CA . GLU A 1 103 ? -10.427 -5.243 21.711 1.00 91.69 103 GLU A CA 1
ATOM 831 C C . GLU A 1 103 ? -11.191 -4.093 22.382 1.00 91.69 103 GLU A C 1
ATOM 833 O O . GLU A 1 103 ? -11.566 -4.183 23.551 1.00 91.69 103 GLU A O 1
ATOM 838 N N . LEU A 1 104 ? -11.497 -3.029 21.631 1.00 90.06 104 LEU A N 1
ATOM 839 C CA . LEU A 1 104 ? -12.229 -1.870 22.152 1.00 90.06 104 LEU A CA 1
ATOM 840 C C . LEU A 1 104 ? -13.640 -2.233 22.636 1.00 90.06 104 LEU A C 1
ATOM 842 O O . LEU A 1 104 ? -14.097 -1.700 23.648 1.00 90.06 104 LEU A O 1
ATOM 846 N N . ARG A 1 105 ? -14.332 -3.153 21.948 1.00 90.88 105 ARG A N 1
ATOM 847 C CA . ARG A 1 105 ? -15.645 -3.653 22.392 1.00 90.88 105 ARG A CA 1
ATOM 848 C C . ARG A 1 105 ? -15.541 -4.431 23.702 1.00 90.88 105 ARG A C 1
ATOM 850 O O . ARG A 1 105 ? -16.330 -4.170 24.604 1.00 90.88 105 ARG A O 1
ATOM 857 N N . GLN A 1 106 ? -14.552 -5.316 23.825 1.00 90.88 106 GLN A N 1
ATOM 858 C CA . GLN A 1 106 ? -14.332 -6.102 25.044 1.00 90.88 106 GLN A CA 1
ATOM 859 C C . GLN A 1 106 ? -14.011 -5.210 26.247 1.00 90.88 106 GLN A C 1
ATOM 861 O O . GLN A 1 106 ? -14.562 -5.417 27.327 1.00 90.88 106 GLN A O 1
ATOM 866 N N . ILE A 1 107 ? -13.174 -4.185 26.057 1.00 89.19 107 ILE A N 1
ATOM 867 C CA . ILE A 1 107 ? -12.876 -3.196 27.102 1.00 89.19 107 ILE A CA 1
ATOM 868 C C . ILE A 1 107 ? -14.165 -2.492 27.541 1.00 89.19 107 ILE A C 1
ATOM 870 O O . ILE A 1 107 ? -14.459 -2.440 28.731 1.00 89.19 107 ILE A O 1
ATOM 874 N N . HIS A 1 108 ? -14.973 -2.015 26.591 1.00 89.06 108 HIS A N 1
ATOM 875 C CA . HIS A 1 108 ? -16.225 -1.310 26.887 1.00 89.06 108 HIS A CA 1
ATOM 876 C C . HIS A 1 108 ? -17.257 -2.169 27.628 1.00 89.06 108 HIS A C 1
ATOM 878 O O . HIS A 1 108 ? -17.944 -1.677 28.523 1.00 89.06 108 HIS A O 1
ATOM 884 N N . GLU A 1 109 ? -17.384 -3.445 27.266 1.00 86.94 109 GLU A N 1
ATOM 885 C CA . GLU A 1 109 ? -18.268 -4.398 27.950 1.00 86.94 109 GLU A CA 1
ATOM 886 C C . GLU A 1 109 ? -17.788 -4.664 29.383 1.00 86.94 109 GLU A C 1
ATOM 888 O O . GLU A 1 109 ? -18.569 -4.537 30.326 1.00 86.94 109 GLU A O 1
ATOM 893 N N . SER A 1 110 ? -16.483 -4.888 29.557 1.00 80.25 110 SER A N 1
ATOM 894 C CA . SER A 1 110 ? -15.856 -5.102 30.867 1.00 80.25 110 SER A CA 1
ATOM 895 C C . SER A 1 110 ? -16.024 -3.893 31.797 1.00 80.25 110 SER A C 1
ATOM 897 O O . SER A 1 110 ? -16.350 -4.049 32.974 1.00 80.25 110 SER A O 1
ATOM 899 N N . SER A 1 111 ? -15.849 -2.672 31.276 1.00 79.88 111 SER A N 1
ATOM 900 C CA . SER A 1 111 ? -16.036 -1.435 32.045 1.00 79.88 111 SER A CA 1
ATOM 901 C C . SER A 1 111 ? -17.491 -1.235 32.478 1.00 79.88 111 SER A C 1
ATOM 903 O O . SER A 1 111 ? -17.744 -0.857 33.619 1.00 79.88 111 SER A O 1
ATOM 905 N N . LYS A 1 112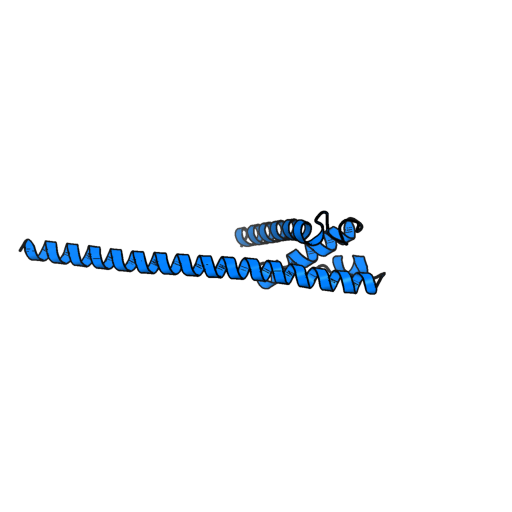 ? -18.465 -1.551 31.613 1.00 78.31 112 LYS A N 1
ATOM 906 C CA . LYS A 1 112 ? -19.894 -1.462 31.960 1.00 78.31 112 LYS A CA 1
ATOM 907 C C . LYS A 1 112 ? -20.304 -2.431 33.063 1.00 78.31 112 LYS A C 1
ATOM 909 O O . LYS A 1 112 ? -21.152 -2.082 33.886 1.00 78.31 112 LYS A O 1
ATOM 914 N N . ASP A 1 113 ? -19.744 -3.634 33.067 1.00 78.19 113 ASP A N 1
ATOM 915 C CA . ASP A 1 113 ? -20.050 -4.633 34.088 1.00 78.19 113 ASP A CA 1
ATOM 916 C C . ASP A 1 113 ? -19.416 -4.269 35.437 1.00 78.19 113 ASP A C 1
ATOM 918 O O . ASP A 1 113 ? -20.062 -4.420 36.478 1.00 78.19 113 ASP A O 1
ATOM 922 N N . GLN A 1 114 ? -18.215 -3.679 35.434 1.00 72.44 114 GLN A N 1
ATOM 923 C CA . GLN A 1 114 ? -17.614 -3.113 36.646 1.00 72.44 114 GLN A CA 1
ATOM 924 C C . GLN A 1 114 ? -18.407 -1.924 37.200 1.00 72.44 114 GLN A C 1
ATOM 926 O O . GLN A 1 114 ? -18.654 -1.867 38.404 1.00 72.44 114 GLN A O 1
ATOM 931 N N . ASP A 1 115 ? -18.879 -1.014 36.345 1.00 80.06 115 ASP A N 1
ATOM 932 C CA . ASP A 1 115 ? -19.694 0.129 36.773 1.00 80.06 115 ASP A CA 1
ATOM 933 C C . ASP A 1 115 ? -21.038 -0.306 37.374 1.00 80.06 115 ASP A C 1
ATOM 935 O O . ASP A 1 115 ? -21.487 0.250 38.381 1.00 80.06 115 ASP A O 1
ATOM 939 N N . LYS A 1 116 ? -21.680 -1.332 36.798 1.00 77.81 116 LYS A N 1
ATOM 940 C CA . LYS A 1 116 ? -22.911 -1.918 37.353 1.00 77.81 116 LYS A CA 1
ATOM 941 C C . LYS A 1 116 ? -22.668 -2.599 38.695 1.00 77.81 116 LYS A C 1
ATOM 943 O O . LYS A 1 116 ? -23.464 -2.401 39.611 1.00 77.81 116 LYS A O 1
ATOM 948 N N . ASN A 1 117 ? -21.590 -3.373 38.827 1.00 76.00 117 ASN A N 1
ATOM 949 C CA . ASN A 1 117 ? -21.262 -4.047 40.083 1.00 76.00 117 ASN A CA 1
ATOM 950 C C . ASN A 1 117 ? -20.937 -3.042 41.195 1.00 76.00 117 ASN A C 1
ATOM 952 O O . ASN A 1 117 ? -21.527 -3.131 42.268 1.00 76.00 117 ASN A O 1
ATOM 956 N N . ASN A 1 118 ? -20.127 -2.018 40.907 1.00 79.06 118 ASN A N 1
ATOM 957 C CA . ASN A 1 118 ? -19.823 -0.942 41.857 1.00 79.06 118 ASN A CA 1
ATOM 958 C C . ASN A 1 118 ? -21.073 -0.162 42.289 1.00 79.06 118 ASN A C 1
ATOM 960 O O . ASN A 1 118 ? -21.184 0.258 43.441 1.00 79.06 118 ASN A O 1
ATOM 964 N N . LYS A 1 119 ? -22.025 0.062 41.374 1.00 82.19 119 LYS A N 1
ATOM 965 C CA . LYS A 1 119 ? -23.287 0.735 41.702 1.00 82.19 119 LYS A CA 1
ATOM 966 C C . LYS A 1 119 ? -24.178 -0.140 42.587 1.00 82.19 119 LYS A C 1
ATOM 968 O O . LYS A 1 119 ? -24.677 0.338 43.599 1.00 82.19 119 LYS A O 1
ATOM 973 N N . ASN A 1 120 ? -24.296 -1.426 42.258 1.00 77.69 120 ASN A N 1
ATOM 974 C CA . ASN A 1 120 ? -25.051 -2.392 43.055 1.00 77.69 120 ASN A CA 1
ATOM 975 C C . ASN A 1 120 ? -24.465 -2.579 44.468 1.00 77.69 120 ASN A C 1
ATOM 977 O O . ASN A 1 120 ? -25.227 -2.763 45.414 1.00 77.69 120 ASN A O 1
ATOM 981 N N . GLU A 1 121 ? -23.139 -2.542 44.630 1.00 79.69 121 GLU A N 1
ATOM 982 C CA . GLU A 1 121 ? -22.487 -2.597 45.948 1.00 79.69 121 GLU A CA 1
ATOM 983 C C . GLU A 1 121 ? -22.769 -1.343 46.779 1.00 79.69 121 GLU A C 1
ATOM 985 O O . GLU A 1 121 ? -23.219 -1.464 47.918 1.00 79.69 121 GLU A O 1
ATOM 990 N N . LYS A 1 122 ? -22.628 -0.147 46.193 1.00 78.31 122 LYS A N 1
ATOM 991 C CA . LYS A 1 122 ? -22.966 1.118 46.870 1.00 78.31 122 LYS A CA 1
ATOM 992 C C . LYS A 1 122 ? -24.432 1.187 47.294 1.00 78.31 122 LYS A C 1
ATOM 994 O O . LYS A 1 122 ? -24.733 1.647 48.394 1.00 78.31 122 LYS A O 1
ATOM 999 N N . ASP A 1 123 ? -25.342 0.717 46.443 1.00 82.12 123 ASP A N 1
ATOM 1000 C CA . ASP A 1 123 ? -26.775 0.706 46.742 1.00 82.12 123 ASP A CA 1
ATOM 1001 C C . ASP A 1 123 ? -27.104 -0.269 47.891 1.00 82.12 123 ASP A C 1
ATOM 1003 O O . ASP A 1 123 ? -27.946 0.041 48.736 1.00 82.12 123 ASP A O 1
ATOM 1007 N N . LYS A 1 124 ? -26.408 -1.414 47.983 1.00 84.06 124 LYS A N 1
ATOM 1008 C CA . LYS A 1 124 ? -26.534 -2.356 49.111 1.00 84.06 124 LYS A CA 1
ATOM 1009 C C . LYS A 1 124 ? -25.980 -1.780 50.414 1.00 84.06 124 LYS A C 1
ATOM 1011 O O . LYS A 1 124 ? -26.650 -1.873 51.440 1.00 84.06 124 LYS A O 1
ATOM 1016 N N . GLU A 1 125 ? -24.796 -1.170 50.385 1.00 83.06 125 GLU A N 1
ATOM 1017 C CA . GLU A 1 125 ? -24.196 -0.532 51.567 1.00 83.06 125 GLU A CA 1
ATOM 1018 C C . GLU A 1 125 ? -25.090 0.580 52.129 1.00 83.06 125 GLU A C 1
ATOM 1020 O O . GLU A 1 125 ? -25.281 0.671 53.340 1.00 83.06 125 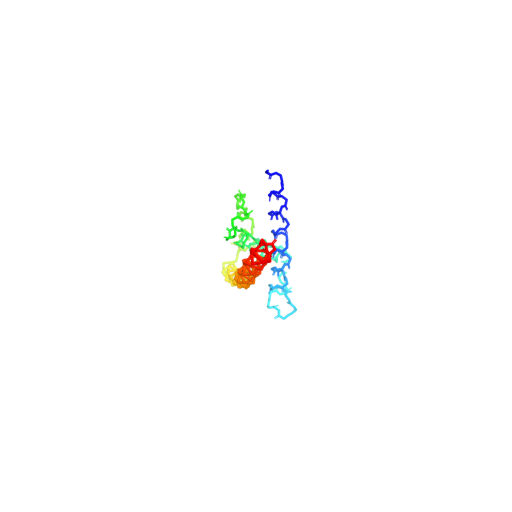GLU A O 1
ATOM 1025 N N . MET A 1 126 ? -25.711 1.379 51.257 1.00 78.31 126 MET A N 1
ATOM 1026 C CA . MET A 1 126 ? -26.622 2.453 51.662 1.00 78.31 126 MET A CA 1
ATOM 1027 C C . MET A 1 126 ? -27.915 1.933 52.315 1.00 78.31 126 MET A C 1
ATOM 1029 O O . MET A 1 126 ? -28.487 2.609 53.169 1.00 78.31 126 MET A O 1
ATOM 1033 N N . GLN A 1 127 ? -28.385 0.741 51.933 1.00 76.31 127 GLN A N 1
ATOM 1034 C CA . GLN A 1 127 ? -29.567 0.105 52.531 1.00 76.31 127 GLN A CA 1
ATOM 1035 C C . GLN A 1 127 ? -29.277 -0.531 53.896 1.00 76.31 127 GLN A C 1
ATOM 1037 O O . GLN A 1 127 ? -30.163 -0.550 54.741 1.00 76.31 127 GLN A O 1
ATOM 1042 N N . LEU A 1 128 ? -28.052 -1.014 54.128 1.00 74.75 128 LEU A N 1
ATOM 1043 C CA . LEU A 1 128 ? -27.611 -1.590 55.410 1.00 74.75 128 LEU A CA 1
ATOM 1044 C C . LEU A 1 128 ? -27.370 -0.536 56.508 1.00 74.75 128 LEU A C 1
ATOM 1046 O O . LEU A 1 128 ? -27.276 -0.890 57.679 1.00 74.75 128 LEU A O 1
ATOM 1050 N N . GLN A 1 129 ? -27.247 0.741 56.136 1.00 68.19 129 GLN A N 1
ATOM 1051 C CA . GLN A 1 129 ? -26.998 1.865 57.052 1.00 68.19 129 GLN A CA 1
ATOM 1052 C C . GLN A 1 129 ? -28.277 2.612 57.491 1.00 68.19 129 GLN A C 1
ATOM 1054 O O . GLN A 1 129 ? -28.175 3.653 58.142 1.00 68.19 129 GLN A O 1
ATOM 1059 N N . ARG A 1 130 ? -29.467 2.117 57.129 1.00 59.09 130 ARG A N 1
ATOM 1060 C CA . ARG A 1 130 ? -30.775 2.623 57.581 1.00 59.09 130 ARG A CA 1
ATOM 1061 C C . ARG A 1 130 ? -31.400 1.682 58.597 1.00 59.09 130 ARG A C 1
ATOM 1063 O O . ARG A 1 130 ? -32.074 2.212 59.505 1.00 59.09 130 ARG A O 1
#

Mean predicted aligned error: 9.0 Å

pLDDT: mean 84.01, std 11.53, range [52.62, 98.06]

Solvent-accessible surface area (backbone atoms only — not comparable to full-atom values): 7126 Å² total; per-residue (Å²): 115,72,66,57,57,54,50,32,52,52,49,35,52,52,40,22,57,50,35,41,56,74,54,45,34,92,89,34,94,53,51,80,55,59,66,71,54,51,55,29,45,14,49,50,23,15,49,53,44,29,45,74,71,68,51,59,86,74,85,79,74,69,62,47,60,61,70,30,68,89,37,70,65,58,37,52,52,51,51,54,49,32,51,50,53,29,50,50,53,47,52,55,52,51,52,54,50,51,53,52,53,50,53,53,49,53,52,52,53,53,52,51,53,50,54,50,50,55,50,55,49,53,55,49,56,60,60,74,75,110

=== Feature glossary ===
Reading guide. The protein is described through the following features:

Foldseek 3Di. A 3Di character summarizes, for each residue, the relative orientation of the Cα frame of its nearest spatial neighbor. Because it encodes fold topology rather than chemistry, 3Di alignments detect remote structural similarity that sequence alignment misses.

Contact-map, Ramachandran, and PAE plots. Plot images: a contact map (which residues are close in 3D, as an N×N binary image), a Ramachandran scatter (backbone torsion angles, revealing secondary-structure composition at a glance), and — for AlphaFold structures — a PAE heatmap (pairwise prediction confidence).

Radius of gyration, Cα contacts, bounding box. Radius of gyration (Rg) is the root-mean-square distance of Cα atoms from their centroid — a single number for overall size and compactness. A globular domain of N residues has Rg ≈ 2.2·N^0.38 Å; an extended or disordered chain has a much larger Rg. The Cα contact count is the number of residue pairs whose Cα atoms are within 8 Å and are more than four positions apart in sequence — a standard proxy for tertiary packing density. The bounding box is the smallest axis-aligned box enclosing all Cα atoms.

Secondary structure (8-state, DSSP). Eight-state secondary structure (DSSP): H is the canonical α-helix, G the tighter 3₁₀-helix, I the wider π-helix; E/B are β-structure, T and S are turns and bends, and '-' is everything else. DSSP derives these from the pattern of main-chain N–H···O=C hydrogen bonds, not from the sequence.

B-factor. B-factor (Debye–Waller factor) reflects atomic displacement in the crystal lattice. It is an experimental observable (units Å²), not a prediction; low values mean the atom is pinned down, high values mean it moves or is heterogeneous across the crystal.

pLDDT. pLDDT is the predicted lDDT-Cα score: AlphaFold's confidence that the local environment of each residue (all inter-atomic distances within 15 Å) is correctly placed. It is a per-residue number between 0 and 100, with higher meaning more reliable.

Nearest PDB structures. Nearest PDB neighbors are the top structural matches found by Foldseek when searching this structure against the entire Protein Data Bank. Each hit reports a TM-score (0 to 1; >0.5 almost always implies the same fold) and an E-value. These are *structural* homologs — they may share no detectable sequence similarity.

Solvent-accessible surface area. Accessible surface area quantifies burial. A residue with SASA near zero is packed into the hydrophobic core; one with SASA >100 Å² sits on the surface. Computed here via the Shrake–Rupley numerical algorithm with a 1.4 Å probe.

Rendered structure images. Structure images are PyMOL renders from six orthogonal camera directions. Cartoon representation draws helices as coils and strands as arrows; sticks shows the backbone as bonds; surface shows the solvent-excluded envelope. Rainbow coloring maps sequence position to hue (blue→red, N→C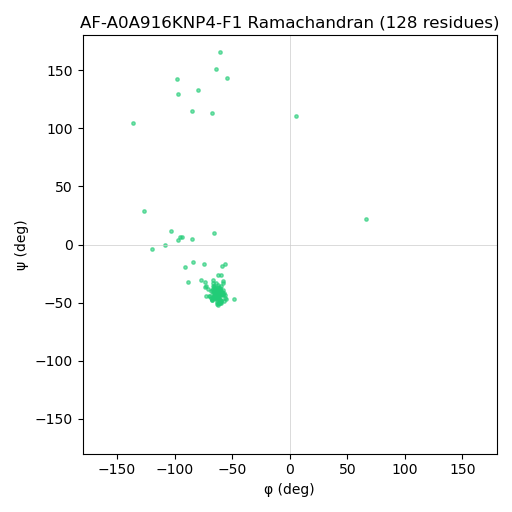); chain coloring assigns a distinct color per polypeptide.

Backbone torsions (φ/ψ). φ (phi) and ψ (psi) are the two rotatable backbone dihedrals per residue: φ is the C(i-1)–N–Cα–C torsion, ψ is the N–Cα–C–N(i+1) torsion, both in degrees on (−180°, 180°]. α-helical residues cluster near (−60°, −45°); β-strand residues near (−120°, +130°). A Ramachandran plot is simply a scatter of (φ, ψ) for every residue.

Predicted aligned error. Predicted Aligned Error (PAE) is an AlphaFold confidence matrix: entry (i, j) is the expected error in the position of residue j, in ångströms, when the prediction is superimposed on the true structure at residue i. Low PAE within a block of residues means that block is internally rigid and well-predicted; high PAE between two blocks means their relative placement is uncertain even if each block individually is confident.

mmCIF coordinates. Structure coordinates are given as an mmCIF _atom_site loop: one row per atom with element, residue name, chain id, sequence number, and x/y/z position in Å. Only the four main-chain atoms per residue are included here; side chains are omitted to keep the record compact.

InterPro / GO / CATH / organism. Database cross-references. InterPro integrates a dozen domain/family signature databases into unified entries with residue-range hits. GO terms attach function/process/location labels with evidence codes. CATH codes position the fold in a four-level structural taxonomy. Organism is the NCBI-taxonomy species name.

Secondary structure (3-state, P-SEA). SS3 is a coarse helix/strand/coil call (letters a/b/c) made by the P-SEA algorithm from inter-Cα distances and dihedrals. It is less detailed than DSSP but needs only Cα positions.

Sequence. Sequence gives the chain of amino acids in standard one-letter code (A=alanine, C=cysteine, …, Y=tyrosine), read N→C. It is the only feature that is directly encoded by the gene; all structural features are derived from the folded form of this sequence.